Protein AF-A0A812KB62-F1 (afdb_monomer_lite)

pLDDT: mean 83.49, std 16.01, range [34.16, 98.62]

Foldseek 3Di:
DVVVVVVVVVVVVVVVVVVVVVVVVVVVVVVVVVVVVVVVVVVVVVVVVVVVVVVVVVVVVVVVVVVVVVVVVVVVVCCVVPVVDPPPPPPADEAAQDDQLDACVVNPSHFHYHHHPQKDWQQQPKAWDQDPVRKIKIKTFIHGPVCPPGDGRDIDIDIPQADRGRGGGDDPPPDDDDPPGDD

Radius of gyration: 51.47 Å; chains: 1; bounding box: 77×37×153 Å

Structure (mmCIF, N/CA/C/O backbone):
data_AF-A0A812KB62-F1
#
_entry.id   AF-A0A812KB62-F1
#
loop_
_atom_site.group_PDB
_atom_site.id
_atom_site.type_symbol
_atom_site.label_atom_id
_atom_site.label_alt_id
_atom_site.label_comp_id
_atom_site.label_asym_id
_atom_site.label_entity_id
_atom_site.label_seq_id
_atom_site.pdbx_PDB_ins_code
_atom_site.Cartn_x
_atom_site.Cartn_y
_atom_site.Cartn_z
_atom_site.occupancy
_atom_site.B_iso_or_equiv
_atom_site.auth_seq_id
_atom_site.auth_comp_id
_atom_site.auth_asym_id
_atom_site.auth_atom_id
_atom_site.pdbx_PDB_model_num
ATOM 1 N N . MET A 1 1 ? 32.945 15.031 -87.881 1.00 58.75 1 MET A N 1
ATOM 2 C CA . MET A 1 1 ? 32.446 15.898 -86.785 1.00 58.75 1 MET A CA 1
ATOM 3 C C . MET A 1 1 ? 31.693 15.125 -85.696 1.00 58.75 1 MET A C 1
ATOM 5 O O . MET A 1 1 ? 31.637 15.615 -84.581 1.00 58.75 1 MET A O 1
ATOM 9 N N . THR A 1 2 ? 31.178 13.916 -85.952 1.00 70.81 2 THR A N 1
ATOM 10 C CA . THR A 1 2 ? 30.381 13.128 -84.987 1.00 70.81 2 THR A CA 1
ATOM 11 C C . THR A 1 2 ? 31.186 12.499 -83.840 1.00 70.81 2 THR A C 1
ATOM 13 O O . THR A 1 2 ? 30.687 12.421 -82.725 1.00 70.81 2 THR A O 1
ATOM 16 N N . THR A 1 3 ? 32.444 12.105 -84.061 1.00 76.94 3 THR A N 1
ATOM 17 C CA . THR A 1 3 ? 33.292 11.462 -83.035 1.00 76.94 3 THR A CA 1
ATOM 18 C C . THR A 1 3 ? 33.682 12.393 -81.885 1.00 76.94 3 THR A C 1
ATOM 20 O O . THR A 1 3 ? 33.690 11.961 -80.738 1.00 76.94 3 THR A O 1
ATOM 23 N N . CYS A 1 4 ? 33.941 13.677 -82.155 1.00 79.06 4 CYS A N 1
ATOM 24 C CA . CYS A 1 4 ? 34.281 14.657 -81.116 1.00 79.06 4 CYS A CA 1
ATOM 25 C C . CYS A 1 4 ? 33.082 14.946 -80.191 1.00 79.06 4 CYS A C 1
ATOM 27 O O . CYS A 1 4 ? 33.224 14.952 -78.972 1.00 79.06 4 CYS A O 1
ATOM 29 N N . SER A 1 5 ? 31.875 15.081 -80.755 1.00 87.25 5 SER A N 1
ATOM 30 C CA . SER A 1 5 ? 30.645 15.280 -79.976 1.00 87.25 5 SER A CA 1
ATOM 31 C C . SER A 1 5 ? 30.297 14.076 -79.094 1.00 87.25 5 SER A C 1
ATOM 33 O O . SER A 1 5 ? 29.840 14.267 -77.971 1.00 87.25 5 SER A O 1
ATOM 35 N N . ILE A 1 6 ? 30.553 12.845 -79.554 1.00 91.31 6 ILE A N 1
ATOM 36 C CA . ILE A 1 6 ? 30.311 11.626 -78.763 1.00 91.31 6 ILE A CA 1
ATOM 37 C C . ILE A 1 6 ? 31.219 11.579 -77.526 1.00 91.31 6 ILE A C 1
ATOM 39 O O . ILE A 1 6 ? 30.737 11.306 -76.431 1.00 91.31 6 ILE A O 1
ATOM 43 N N . VAL A 1 7 ? 32.512 11.894 -77.670 1.00 92.81 7 VAL A N 1
ATOM 44 C CA . VAL A 1 7 ? 33.463 11.877 -76.542 1.00 92.81 7 VAL A CA 1
ATOM 45 C C . VAL A 1 7 ? 33.063 12.882 -75.460 1.00 92.81 7 VAL A C 1
ATOM 47 O O . VAL A 1 7 ? 33.069 12.538 -74.280 1.00 92.81 7 VAL A O 1
ATOM 50 N N . VAL A 1 8 ? 32.646 14.093 -75.845 1.00 94.25 8 VAL A N 1
ATOM 51 C CA . VAL A 1 8 ? 32.187 15.117 -74.890 1.00 94.25 8 VAL A CA 1
ATOM 52 C C . VAL A 1 8 ? 30.956 14.641 -74.116 1.00 94.25 8 VAL A C 1
ATOM 54 O O . VAL A 1 8 ? 30.925 14.761 -72.893 1.00 94.25 8 VAL A O 1
ATOM 57 N N . VAL A 1 9 ? 29.970 14.046 -74.795 1.00 95.25 9 VAL A N 1
ATOM 58 C CA . VAL A 1 9 ? 28.763 13.514 -74.139 1.00 95.25 9 VAL A CA 1
ATOM 59 C C . VAL A 1 9 ? 29.119 12.407 -73.146 1.00 95.25 9 VAL A C 1
ATOM 61 O O . VAL A 1 9 ? 28.636 12.431 -72.017 1.00 95.25 9 VAL A O 1
ATOM 64 N N . VAL A 1 10 ? 29.999 11.474 -73.523 1.00 95.81 10 VAL A N 1
ATOM 65 C CA . VAL A 1 10 ? 30.430 10.381 -72.635 1.00 95.81 10 VAL A CA 1
ATOM 66 C C . VAL A 1 10 ? 31.117 10.927 -71.383 1.00 95.81 10 VAL A C 1
ATOM 68 O O . VAL A 1 10 ? 30.777 10.511 -70.279 1.00 95.81 10 VAL A O 1
ATOM 71 N N . VAL A 1 11 ? 32.034 11.890 -71.527 1.00 96.06 11 VAL A N 1
ATOM 72 C CA . VAL A 1 11 ? 32.727 12.502 -70.380 1.00 96.06 11 VAL A CA 1
ATOM 73 C C . VAL A 1 11 ? 31.738 13.206 -69.452 1.00 96.06 11 VAL A C 1
ATOM 75 O O . VAL A 1 11 ? 31.796 13.000 -68.242 1.00 96.06 11 VAL A O 1
ATOM 78 N N . VAL A 1 12 ? 30.799 13.985 -69.998 1.00 96.69 12 VAL A N 1
ATOM 79 C CA . VAL A 1 12 ? 29.774 14.668 -69.193 1.00 96.69 12 VAL A CA 1
ATOM 80 C C . VAL A 1 12 ? 28.918 13.657 -68.432 1.00 96.69 12 VAL A C 1
ATOM 82 O O . VAL A 1 12 ? 28.716 13.822 -67.232 1.00 96.69 12 VAL A O 1
ATOM 85 N N . VAL A 1 13 ? 28.469 12.582 -69.087 1.00 97.06 13 VAL A N 1
ATOM 86 C CA . VAL A 1 13 ? 27.681 11.525 -68.435 1.00 97.06 13 VAL A CA 1
ATOM 87 C C . VAL A 1 13 ? 28.476 10.863 -67.311 1.00 97.06 13 VAL A C 1
ATOM 89 O O . VAL A 1 13 ? 27.947 10.709 -66.214 1.00 97.06 13 VAL A O 1
ATOM 92 N N . VAL A 1 14 ? 29.748 10.522 -67.536 1.00 97.38 14 VAL A N 1
ATOM 93 C CA . VAL A 1 14 ? 30.603 9.920 -66.500 1.00 97.38 14 VAL A CA 1
ATOM 94 C C . VAL A 1 14 ? 30.773 10.865 -65.312 1.00 97.38 14 VAL A C 1
ATOM 96 O O . VAL A 1 14 ? 30.603 10.436 -64.174 1.00 97.38 14 VAL A O 1
ATOM 99 N N . VAL A 1 15 ? 31.044 12.151 -65.553 1.00 97.56 15 VAL A N 1
ATOM 100 C CA . VAL A 1 15 ? 31.175 13.151 -64.480 1.00 97.56 15 VAL A CA 1
ATOM 101 C C . VAL A 1 15 ? 29.873 13.272 -63.691 1.00 97.56 15 VAL A C 1
ATOM 103 O O . VAL A 1 15 ? 29.906 13.235 -62.463 1.00 97.56 15 VAL A O 1
ATOM 106 N N . VAL A 1 16 ? 28.725 13.353 -64.369 1.00 97.88 16 VAL A N 1
ATOM 107 C CA . VAL A 1 16 ? 27.412 13.417 -63.710 1.00 97.88 16 VAL A CA 1
ATOM 108 C C . VAL A 1 16 ? 27.166 12.168 -62.865 1.00 97.88 16 VAL A C 1
ATOM 110 O O . VAL A 1 16 ? 26.778 12.294 -61.707 1.00 97.88 16 VAL A O 1
ATOM 113 N N . VAL A 1 17 ? 27.442 10.972 -63.392 1.00 98.00 17 VAL A N 1
ATOM 114 C CA . VAL A 1 17 ? 27.282 9.714 -62.647 1.00 98.00 17 VAL A CA 1
ATOM 115 C C . VAL A 1 17 ? 28.186 9.690 -61.415 1.00 98.00 17 VAL A C 1
ATOM 117 O O . VAL A 1 17 ? 27.711 9.364 -60.330 1.00 98.00 17 VAL A O 1
ATOM 120 N N . VAL A 1 18 ? 29.456 10.083 -61.540 1.00 98.06 18 VAL A N 1
ATOM 121 C CA . VAL A 1 18 ? 30.389 10.140 -60.403 1.00 98.06 18 VAL A CA 1
ATOM 122 C C . VAL A 1 18 ? 29.897 11.123 -59.342 1.00 98.06 18 VAL A C 1
ATOM 124 O O . VAL A 1 18 ? 29.870 10.774 -58.164 1.00 98.06 18 VAL A O 1
ATOM 127 N N . VAL A 1 19 ? 29.451 12.318 -59.738 1.00 98.19 19 VAL A N 1
ATOM 128 C CA . VAL A 1 19 ? 28.904 13.314 -58.803 1.00 98.19 19 VAL A CA 1
ATOM 129 C C . VAL A 1 19 ? 27.666 12.768 -58.093 1.00 98.19 19 VAL A C 1
ATOM 131 O O . VAL A 1 19 ? 27.578 12.872 -56.873 1.00 98.19 19 VAL A O 1
ATOM 134 N N . VAL A 1 20 ? 26.742 12.133 -58.820 1.00 98.25 20 VAL A N 1
ATOM 135 C CA . VAL A 1 20 ? 25.544 11.520 -58.228 1.00 98.25 20 VAL A CA 1
ATOM 136 C C . VAL A 1 20 ? 25.928 10.427 -57.231 1.00 98.25 20 VAL A C 1
ATOM 138 O O . VAL A 1 20 ? 25.405 10.418 -56.120 1.00 98.25 20 VAL A O 1
ATOM 141 N N . VAL A 1 21 ? 26.873 9.548 -57.574 1.00 98.31 21 VAL A N 1
ATOM 142 C CA . VAL A 1 21 ? 27.349 8.492 -56.667 1.00 98.31 21 VAL A CA 1
ATOM 143 C C . VAL A 1 21 ? 27.975 9.092 -55.408 1.00 98.31 21 VAL A C 1
ATOM 145 O O . VAL A 1 21 ? 27.640 8.662 -54.308 1.00 98.31 21 VAL A O 1
ATOM 148 N N . VAL A 1 22 ? 28.827 10.112 -55.540 1.00 98.38 22 VAL A N 1
ATOM 149 C CA . VAL A 1 22 ? 29.441 10.792 -54.388 1.00 98.38 22 VAL A CA 1
ATOM 150 C C . VAL A 1 22 ? 28.373 11.427 -53.499 1.00 98.38 22 VAL A C 1
ATOM 152 O O . VAL A 1 22 ? 28.408 11.236 -52.285 1.00 98.38 22 VAL A O 1
ATOM 155 N N . VAL A 1 23 ? 27.392 12.123 -54.080 1.00 98.38 23 VAL A N 1
ATOM 156 C CA . VAL A 1 23 ? 26.285 12.727 -53.322 1.00 98.38 23 VAL A CA 1
ATOM 157 C C . VAL A 1 23 ? 25.481 11.655 -52.588 1.00 98.38 23 VAL A C 1
ATOM 159 O O . VAL A 1 23 ? 25.216 11.812 -51.399 1.00 98.38 23 VAL A O 1
ATOM 162 N N . VAL A 1 24 ? 25.145 10.543 -53.247 1.00 98.44 24 VAL A N 1
ATOM 163 C CA . VAL A 1 24 ? 24.419 9.428 -52.617 1.00 98.44 24 VAL A CA 1
ATOM 164 C C . VAL A 1 24 ? 25.220 8.839 -51.457 1.00 98.44 24 VAL A C 1
ATOM 166 O O . VAL A 1 24 ? 24.665 8.654 -50.377 1.00 98.44 24 VAL A O 1
ATOM 169 N N . VAL A 1 25 ? 26.522 8.600 -51.634 1.00 98.50 25 VAL A N 1
ATOM 170 C CA . VAL A 1 25 ? 27.389 8.078 -50.565 1.00 98.50 25 VAL A CA 1
ATOM 171 C C . VAL A 1 25 ? 27.438 9.044 -49.383 1.00 98.50 25 VAL A C 1
ATOM 173 O O . VAL A 1 25 ? 27.261 8.614 -48.246 1.00 98.50 25 VAL A O 1
ATOM 176 N N . VAL A 1 26 ? 27.611 10.345 -49.629 1.00 98.44 26 VAL A N 1
ATOM 177 C CA . VAL A 1 26 ? 27.622 11.363 -48.567 1.00 98.44 26 VAL A CA 1
ATOM 178 C C . VAL A 1 26 ? 26.288 11.386 -47.823 1.00 98.44 26 VAL A C 1
ATOM 180 O O . VAL A 1 26 ? 26.284 11.365 -46.594 1.00 98.44 26 VAL A O 1
ATOM 183 N N . VAL A 1 27 ? 25.160 11.366 -48.537 1.00 98.50 27 VAL A N 1
ATOM 184 C CA . VAL A 1 27 ? 23.826 11.338 -47.919 1.00 98.50 27 VAL A CA 1
ATOM 185 C C . VAL A 1 27 ? 23.648 10.084 -47.065 1.00 98.50 27 VAL A C 1
ATOM 187 O O . VAL A 1 27 ? 23.209 10.192 -45.923 1.00 98.50 27 VAL A O 1
ATOM 190 N N . VAL A 1 28 ? 24.038 8.908 -47.564 1.00 98.44 28 VAL A N 1
ATOM 191 C CA . VAL A 1 28 ? 23.955 7.651 -46.804 1.00 98.44 28 VAL A CA 1
ATOM 192 C C . VAL A 1 28 ? 24.810 7.720 -45.540 1.00 98.44 28 VAL A C 1
ATOM 194 O O . VAL A 1 28 ? 24.325 7.375 -44.465 1.00 98.44 28 VAL A O 1
ATOM 197 N N . VAL A 1 29 ? 26.048 8.213 -45.632 1.00 98.50 29 VAL A N 1
ATOM 198 C CA . VAL A 1 29 ? 26.933 8.364 -44.466 1.00 98.50 29 VAL A CA 1
ATOM 199 C C . VAL A 1 29 ? 26.322 9.317 -43.440 1.00 98.50 29 VAL A C 1
ATOM 201 O O . VAL A 1 29 ? 26.275 8.983 -42.258 1.00 98.50 29 VAL A O 1
ATOM 204 N N . VAL A 1 30 ? 25.798 10.467 -43.873 1.00 98.56 30 VAL A N 1
ATOM 205 C CA . VAL A 1 30 ? 25.140 11.432 -42.978 1.00 98.56 30 VAL A CA 1
ATOM 206 C C . VAL A 1 30 ? 23.931 10.799 -42.292 1.00 98.56 30 VAL A C 1
ATOM 208 O O . VAL A 1 30 ? 23.803 10.911 -41.075 1.00 98.56 30 VAL A O 1
ATOM 211 N N . VAL A 1 31 ? 23.077 10.087 -43.032 1.00 98.56 31 VAL A N 1
ATOM 212 C CA . VAL A 1 31 ? 21.908 9.400 -42.462 1.00 98.56 31 VAL A CA 1
ATOM 213 C C . VAL A 1 31 ? 22.336 8.357 -41.430 1.00 98.56 31 VAL A C 1
ATOM 215 O O . VAL A 1 31 ? 21.782 8.334 -40.334 1.00 98.56 31 VAL A O 1
ATOM 218 N N . VAL A 1 32 ? 23.347 7.538 -41.729 1.00 98.56 32 VAL A N 1
ATOM 219 C CA . VAL A 1 32 ? 23.862 6.532 -40.785 1.00 98.56 32 VAL A CA 1
ATOM 220 C C . VAL A 1 32 ? 24.399 7.197 -39.519 1.00 98.56 32 VAL A C 1
ATOM 222 O O . VAL A 1 32 ? 24.056 6.766 -38.420 1.00 98.56 32 VAL A O 1
ATOM 225 N N . VAL A 1 33 ? 25.183 8.271 -39.646 1.00 98.62 33 VAL A N 1
ATOM 226 C CA . VAL A 1 33 ? 25.711 9.013 -38.491 1.00 98.62 33 VAL A CA 1
ATOM 227 C C . VAL A 1 33 ? 24.576 9.585 -37.643 1.00 98.62 33 VAL A C 1
ATOM 229 O O . VAL A 1 33 ? 24.586 9.413 -36.427 1.00 98.62 33 VAL A O 1
ATOM 232 N N . VAL A 1 34 ? 23.569 10.206 -38.264 1.00 98.62 34 VAL A N 1
ATOM 233 C CA . VAL A 1 34 ? 22.405 10.750 -37.547 1.00 98.62 34 VAL A CA 1
ATOM 234 C C . VAL A 1 34 ? 21.652 9.644 -36.811 1.00 98.62 34 VAL A C 1
ATOM 236 O O . VAL A 1 34 ? 21.343 9.805 -35.633 1.00 98.62 34 VAL A O 1
ATOM 239 N N . VAL A 1 35 ? 21.407 8.502 -37.459 1.00 98.62 35 VAL A N 1
ATOM 240 C CA . VAL A 1 35 ? 20.734 7.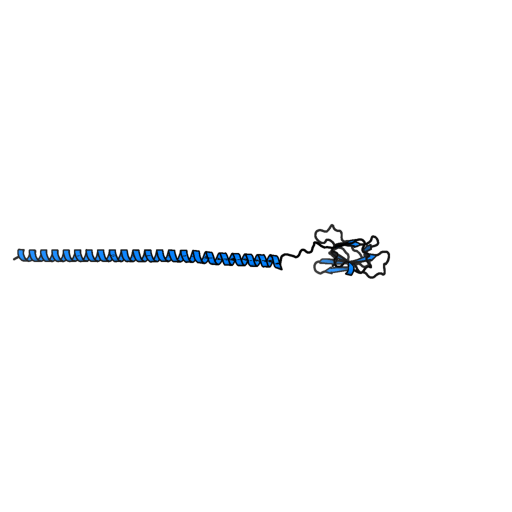357 -36.828 1.00 98.62 35 VAL A CA 1
ATOM 241 C C . VAL A 1 35 ? 21.536 6.843 -35.633 1.00 98.62 35 VAL A C 1
ATOM 243 O O . VAL A 1 35 ? 20.963 6.645 -34.565 1.00 98.62 35 VAL A O 1
ATOM 246 N N . VAL A 1 36 ? 22.855 6.682 -35.769 1.00 98.62 36 VAL A N 1
ATOM 247 C CA . VAL A 1 36 ? 23.720 6.239 -34.664 1.00 98.62 36 VAL A CA 1
ATOM 248 C C . VAL A 1 36 ? 23.672 7.228 -33.501 1.00 98.62 36 VAL A C 1
ATOM 250 O O . VAL A 1 36 ? 23.496 6.807 -32.360 1.00 98.62 36 VAL A O 1
ATOM 253 N N . VAL A 1 37 ? 23.762 8.533 -33.769 1.00 98.62 37 VAL A N 1
ATOM 254 C CA . VAL A 1 37 ? 23.676 9.569 -32.727 1.00 98.62 37 VAL A CA 1
ATOM 255 C C . VAL A 1 37 ? 22.327 9.510 -32.012 1.00 98.62 37 VAL A C 1
ATOM 257 O O . VAL A 1 37 ? 22.295 9.512 -30.784 1.00 98.62 37 VAL A O 1
ATOM 260 N N . VAL A 1 38 ? 21.220 9.396 -32.751 1.00 98.56 38 VAL A N 1
ATOM 261 C CA . VAL A 1 38 ? 19.878 9.283 -32.160 1.00 98.56 38 VAL A CA 1
ATOM 262 C C . VAL A 1 38 ? 19.770 8.034 -31.286 1.00 98.56 38 VAL A C 1
ATOM 264 O O . VAL A 1 38 ? 19.299 8.130 -30.155 1.00 98.56 38 VAL A O 1
ATOM 267 N N . VAL A 1 39 ? 20.253 6.882 -31.757 1.00 98.56 39 VAL A N 1
ATOM 268 C CA . VAL A 1 39 ? 20.244 5.635 -30.976 1.00 98.56 39 VAL A CA 1
ATOM 269 C C . VAL A 1 39 ? 21.059 5.789 -29.692 1.00 98.56 39 VAL A C 1
ATOM 271 O O . VAL A 1 39 ? 20.572 5.428 -28.624 1.00 98.56 39 VAL A O 1
ATOM 274 N N . VAL A 1 40 ? 22.257 6.373 -29.763 1.00 98.50 40 VAL A N 1
ATOM 275 C CA . VAL A 1 40 ? 23.098 6.613 -28.581 1.00 98.50 40 VAL A CA 1
ATOM 276 C C . VAL A 1 40 ? 22.394 7.534 -27.585 1.00 98.50 40 VAL A C 1
ATOM 278 O O . VAL A 1 40 ? 22.354 7.220 -26.398 1.00 98.50 40 VAL A O 1
ATOM 281 N N . VAL A 1 41 ? 21.787 8.630 -28.048 1.00 98.50 41 VAL A N 1
ATOM 282 C CA . VAL A 1 41 ? 21.041 9.557 -27.181 1.00 98.50 41 VAL A CA 1
ATOM 283 C C . VAL A 1 41 ? 19.867 8.851 -26.504 1.00 98.50 41 VAL A C 1
ATOM 285 O O . VAL A 1 41 ? 19.696 8.989 -25.294 1.00 98.50 41 VAL A O 1
ATOM 288 N N . VAL A 1 42 ? 19.094 8.053 -27.244 1.00 98.44 42 VAL A N 1
ATOM 289 C CA . VAL A 1 42 ? 17.973 7.283 -26.682 1.00 98.44 42 VAL A CA 1
ATOM 290 C C . VAL A 1 42 ? 18.467 6.301 -25.621 1.00 98.44 42 VAL A C 1
ATOM 292 O O . VAL A 1 42 ? 17.902 6.256 -24.531 1.00 98.44 42 VAL A O 1
ATOM 295 N N . VAL A 1 43 ? 19.546 5.562 -25.893 1.00 98.31 43 VAL A N 1
ATOM 296 C CA . VAL A 1 43 ? 20.133 4.626 -24.922 1.00 98.31 43 VAL A CA 1
ATOM 297 C C . VAL A 1 43 ? 20.586 5.360 -23.661 1.00 98.31 43 VAL A C 1
ATOM 299 O O . VAL A 1 43 ? 20.261 4.920 -22.562 1.00 98.31 43 VAL A O 1
ATOM 302 N N . VAL A 1 44 ? 21.272 6.498 -23.794 1.00 98.31 44 VAL A N 1
ATOM 303 C CA . VAL A 1 44 ? 21.713 7.300 -22.641 1.00 98.31 44 VAL A CA 1
ATOM 304 C C . VAL A 1 44 ? 20.520 7.777 -21.817 1.00 98.31 44 VAL A C 1
ATOM 306 O O . VAL A 1 44 ? 20.529 7.619 -20.599 1.00 98.31 44 VAL A O 1
ATOM 309 N N . VAL A 1 45 ? 19.473 8.304 -22.456 1.00 98.38 45 VAL A N 1
ATOM 310 C CA . VAL A 1 45 ? 18.266 8.773 -21.756 1.00 98.38 45 VAL A CA 1
ATOM 311 C C . VAL A 1 45 ? 17.576 7.628 -21.016 1.00 98.38 45 VAL A C 1
ATOM 313 O O . VAL A 1 45 ? 17.201 7.796 -19.857 1.00 98.38 45 VAL A O 1
ATOM 316 N N . VAL A 1 46 ? 17.450 6.455 -21.643 1.00 98.44 46 VAL A N 1
ATOM 317 C CA . VAL A 1 46 ? 16.852 5.274 -21.005 1.00 98.44 46 VAL A CA 1
ATOM 318 C C . VAL A 1 46 ? 17.691 4.818 -19.814 1.00 98.44 46 VAL A C 1
ATOM 320 O O . VAL A 1 46 ? 17.141 4.605 -18.737 1.00 98.44 46 VAL A O 1
ATOM 323 N N . VAL A 1 47 ? 19.014 4.713 -19.967 1.00 98.31 47 VAL A N 1
ATOM 324 C CA . VAL A 1 47 ? 19.914 4.290 -18.883 1.00 98.31 47 VAL A CA 1
ATOM 325 C C . VAL A 1 47 ? 19.858 5.272 -17.715 1.00 98.31 47 VAL A C 1
ATOM 327 O O . VAL A 1 47 ? 19.679 4.845 -16.577 1.00 98.31 47 VAL A O 1
ATOM 330 N N . VAL A 1 48 ? 19.946 6.579 -17.978 1.00 98.12 48 VAL A N 1
ATOM 331 C CA . VAL A 1 48 ? 19.841 7.610 -16.935 1.00 98.12 48 VAL A CA 1
ATOM 332 C C . VAL A 1 48 ? 18.477 7.542 -16.250 1.00 98.12 48 VAL A C 1
ATOM 334 O O . VAL A 1 48 ? 18.418 7.567 -15.024 1.00 98.12 48 VAL A O 1
ATOM 337 N N . GLY A 1 49 ? 17.392 7.386 -17.013 1.00 97.31 49 GLY A N 1
ATOM 338 C CA . GLY A 1 49 ? 16.046 7.224 -16.465 1.00 97.31 49 GLY A CA 1
ATOM 339 C C . GLY A 1 49 ? 15.936 6.021 -15.526 1.00 97.31 49 GLY A C 1
ATOM 340 O O . GLY A 1 49 ? 15.448 6.164 -14.408 1.00 97.31 49 GLY A O 1
ATOM 341 N N . VAL A 1 50 ? 16.450 4.857 -15.935 1.00 97.56 50 VAL A N 1
ATOM 342 C CA . VAL A 1 50 ? 16.464 3.645 -15.097 1.00 97.56 50 VAL A CA 1
ATOM 343 C C . VAL A 1 50 ? 17.290 3.863 -13.829 1.00 97.56 50 VAL A C 1
ATOM 345 O O . VAL A 1 50 ? 16.822 3.527 -12.744 1.00 97.56 50 VAL A O 1
ATOM 348 N N . VAL A 1 51 ? 18.480 4.461 -13.935 1.00 97.06 51 VAL A N 1
ATOM 349 C CA . VAL A 1 51 ? 19.332 4.755 -12.770 1.00 97.06 51 VAL A CA 1
ATOM 350 C C . VAL A 1 51 ? 18.612 5.678 -11.787 1.00 97.06 51 VAL A C 1
ATOM 352 O O . VAL A 1 51 ? 18.591 5.385 -10.595 1.00 97.06 51 VAL A O 1
ATOM 355 N N . VAL A 1 52 ? 17.974 6.748 -12.269 1.00 96.44 52 VAL A N 1
ATOM 356 C CA . VAL A 1 52 ? 17.206 7.671 -11.418 1.00 96.44 52 VAL A CA 1
ATOM 357 C C . VAL A 1 52 ? 16.064 6.941 -10.717 1.00 96.44 52 VAL A C 1
ATOM 359 O O . VAL A 1 52 ? 15.918 7.083 -9.506 1.00 96.44 52 VAL A O 1
ATOM 362 N N . VAL A 1 53 ? 15.290 6.123 -11.438 1.00 94.56 53 VAL A N 1
ATOM 363 C CA . VAL A 1 53 ? 14.185 5.351 -10.845 1.00 94.56 53 VAL A CA 1
ATOM 364 C C . VAL A 1 53 ? 14.694 4.409 -9.756 1.00 94.56 53 VAL A C 1
ATOM 366 O O . VAL A 1 53 ? 14.111 4.376 -8.678 1.00 94.56 53 VAL A O 1
ATOM 369 N N . VAL A 1 54 ? 15.789 3.684 -10.002 1.00 93.25 54 VAL A N 1
ATOM 370 C CA . VAL A 1 54 ? 16.378 2.762 -9.018 1.00 93.25 54 VAL A CA 1
ATOM 371 C C . VAL A 1 54 ? 16.868 3.515 -7.782 1.00 93.25 54 VAL A C 1
ATOM 373 O O . VAL A 1 54 ? 16.556 3.103 -6.668 1.00 93.25 54 VAL A O 1
ATOM 376 N N . VAL A 1 55 ? 17.586 4.628 -7.956 1.00 91.31 55 VAL A N 1
ATOM 377 C CA . VAL A 1 55 ? 18.081 5.442 -6.833 1.00 91.31 55 VAL A CA 1
ATOM 378 C C . VAL A 1 55 ? 16.919 5.984 -6.004 1.00 91.31 55 VAL A C 1
ATOM 380 O O . VAL A 1 55 ? 16.937 5.855 -4.784 1.00 91.31 55 VAL A O 1
ATOM 383 N N . VAL A 1 56 ? 15.886 6.535 -6.649 1.00 89.00 56 VAL A N 1
ATOM 384 C CA . VAL A 1 56 ? 14.692 7.033 -5.951 1.00 89.00 56 VAL A CA 1
ATOM 385 C C . VAL A 1 56 ? 13.990 5.900 -5.203 1.00 89.00 56 VAL A C 1
ATOM 387 O O . VAL A 1 56 ? 13.656 6.079 -4.037 1.00 89.00 56 VAL A O 1
ATOM 390 N N . ALA A 1 57 ? 13.813 4.728 -5.820 1.00 80.56 57 ALA A N 1
ATOM 391 C CA . ALA A 1 57 ? 13.210 3.577 -5.147 1.00 80.56 57 ALA A CA 1
ATOM 392 C C . ALA A 1 57 ? 14.001 3.162 -3.897 1.00 80.56 57 ALA A C 1
ATOM 394 O O . ALA A 1 57 ? 13.397 2.948 -2.852 1.00 80.56 57 ALA A O 1
ATOM 395 N N . VAL A 1 58 ? 15.332 3.077 -3.975 1.00 81.62 58 VAL A N 1
ATOM 396 C CA . VAL A 1 58 ? 16.168 2.696 -2.823 1.00 81.62 58 VAL A CA 1
ATOM 397 C C . VAL A 1 58 ? 16.064 3.731 -1.698 1.00 81.62 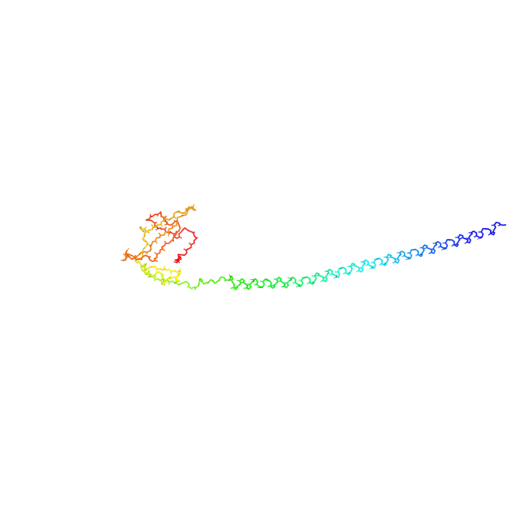58 VAL A C 1
ATOM 399 O O . VAL A 1 58 ? 15.813 3.353 -0.558 1.00 81.62 58 VAL A O 1
ATOM 402 N N . VAL A 1 59 ? 16.180 5.025 -2.013 1.00 79.69 59 VAL A N 1
ATOM 403 C CA . VAL A 1 59 ? 16.133 6.100 -1.003 1.00 79.69 59 VAL A CA 1
ATOM 404 C C . VAL A 1 59 ? 14.760 6.187 -0.326 1.00 79.69 59 VAL A C 1
ATOM 406 O O . VAL A 1 59 ? 14.685 6.328 0.891 1.00 79.69 59 VAL A O 1
ATOM 409 N N . VAL A 1 60 ? 13.665 6.061 -1.086 1.00 74.69 60 VAL A N 1
ATOM 410 C CA . VAL A 1 60 ? 12.301 6.115 -0.526 1.00 74.69 60 VAL A CA 1
ATOM 411 C C . VAL A 1 60 ? 12.024 4.914 0.385 1.00 74.69 60 VAL A C 1
ATOM 413 O O . VAL A 1 60 ? 11.386 5.070 1.424 1.00 74.69 60 VAL A O 1
ATOM 416 N N . VAL A 1 61 ? 12.535 3.724 0.044 1.00 70.25 61 VAL A N 1
ATOM 417 C CA . VAL A 1 61 ? 12.334 2.516 0.863 1.00 70.25 61 VAL A CA 1
ATOM 418 C C . VAL A 1 61 ? 13.047 2.618 2.215 1.00 70.25 61 VAL A C 1
ATOM 420 O O . VAL A 1 61 ? 12.507 2.146 3.215 1.00 70.25 61 VAL A O 1
ATOM 423 N N . GLU A 1 62 ? 14.223 3.244 2.283 1.00 71.19 62 GLU A N 1
ATOM 424 C CA . GLU A 1 62 ? 14.942 3.397 3.556 1.00 71.19 62 GLU A CA 1
ATOM 425 C C . GLU A 1 62 ? 14.244 4.379 4.509 1.00 71.19 62 GLU A C 1
ATOM 427 O O . GLU A 1 62 ? 14.156 4.117 5.710 1.00 71.19 62 GLU A O 1
ATOM 432 N N . GLU A 1 63 ? 13.682 5.467 3.986 1.00 74.06 63 GLU A N 1
ATOM 433 C CA . GLU A 1 63 ? 13.035 6.498 4.804 1.00 74.06 63 GLU A CA 1
ATOM 434 C C . GLU A 1 63 ? 11.665 6.040 5.341 1.00 74.06 63 GLU A C 1
ATOM 436 O O . GLU A 1 63 ? 11.348 6.265 6.513 1.00 74.06 63 GLU A O 1
ATOM 441 N N . GLU A 1 64 ? 10.855 5.336 4.541 1.00 75.62 64 GLU A N 1
ATOM 442 C CA . GLU A 1 64 ? 9.514 4.927 4.987 1.00 75.62 64 GLU A CA 1
ATOM 443 C C . GLU A 1 64 ? 9.544 3.806 6.034 1.00 75.62 64 GLU A C 1
ATOM 445 O O . GLU A 1 64 ? 8.747 3.813 6.979 1.00 75.62 64 GLU A O 1
ATOM 450 N N . VAL A 1 65 ? 10.490 2.866 5.932 1.00 76.56 65 VAL A N 1
ATOM 451 C CA . VAL A 1 65 ? 10.597 1.756 6.893 1.00 76.56 65 VAL A CA 1
ATOM 452 C C . VAL A 1 65 ? 10.959 2.272 8.285 1.00 76.56 65 VAL A C 1
ATOM 454 O O . VAL A 1 65 ? 10.380 1.821 9.277 1.00 76.56 65 VAL A O 1
ATOM 457 N N . VAL A 1 66 ? 11.865 3.250 8.378 1.00 80.19 66 VAL A N 1
ATOM 458 C CA . VAL A 1 66 ? 12.272 3.831 9.666 1.00 80.19 66 VAL A CA 1
ATOM 459 C C . VAL A 1 66 ? 11.095 4.534 10.338 1.00 80.19 66 VAL A C 1
ATOM 461 O O . VAL A 1 66 ? 10.847 4.304 11.524 1.00 80.19 66 VAL A O 1
ATOM 464 N N . VAL A 1 67 ? 10.324 5.330 9.591 1.00 83.19 67 VAL A N 1
ATOM 465 C CA . VAL A 1 67 ? 9.158 6.042 10.137 1.00 83.19 67 VAL A CA 1
ATOM 466 C C . VAL A 1 67 ? 8.114 5.058 10.665 1.00 83.19 67 VAL A C 1
ATOM 468 O O . VAL A 1 67 ? 7.645 5.219 11.794 1.00 83.19 67 VAL A O 1
ATOM 471 N N . VAL A 1 68 ? 7.789 4.006 9.908 1.00 85.75 68 VAL A N 1
ATOM 472 C CA . VAL A 1 68 ? 6.809 2.994 10.341 1.00 85.75 68 VAL A CA 1
ATOM 473 C C . VAL A 1 68 ? 7.275 2.284 11.611 1.00 85.75 68 VAL A C 1
ATOM 475 O O . VAL A 1 68 ? 6.493 2.150 12.554 1.00 85.75 68 VAL A O 1
ATOM 478 N N . VAL A 1 69 ? 8.545 1.874 11.684 1.00 87.69 69 VAL A N 1
ATOM 479 C CA . VAL A 1 69 ? 9.091 1.201 12.874 1.00 87.69 69 VAL A CA 1
ATOM 480 C C . VAL A 1 69 ? 9.032 2.118 14.095 1.00 87.69 69 VAL A C 1
ATOM 482 O O . VAL A 1 69 ? 8.570 1.687 15.152 1.00 87.69 69 VAL A O 1
ATOM 485 N N . VAL A 1 70 ? 9.433 3.385 13.961 1.00 90.31 70 VAL A N 1
ATOM 486 C CA . VAL A 1 70 ? 9.381 4.354 15.067 1.00 90.31 70 VAL A CA 1
ATOM 487 C C . VAL A 1 70 ? 7.943 4.558 15.542 1.00 90.31 70 VAL A C 1
ATOM 489 O O . VAL A 1 70 ? 7.691 4.495 16.744 1.00 90.31 70 VAL A O 1
ATOM 492 N N . VAL A 1 71 ? 6.986 4.734 14.626 1.00 92.25 71 VAL A N 1
ATOM 493 C CA . VAL A 1 71 ? 5.566 4.895 14.979 1.00 92.25 71 VAL A CA 1
ATOM 494 C C . VAL A 1 71 ? 5.038 3.660 15.705 1.00 92.25 71 VAL A C 1
ATOM 496 O O . VAL A 1 71 ? 4.415 3.802 16.755 1.00 92.25 71 VAL A O 1
ATOM 499 N N . VAL A 1 72 ? 5.320 2.453 15.207 1.00 93.44 72 VAL A N 1
ATOM 500 C CA . VAL A 1 72 ? 4.895 1.204 15.861 1.00 93.44 72 VAL A CA 1
ATOM 501 C C . VAL A 1 72 ? 5.479 1.103 17.269 1.00 93.44 72 VAL A C 1
ATOM 503 O O . VAL A 1 72 ? 4.741 0.814 18.208 1.00 93.44 72 VAL A O 1
ATOM 506 N N . VAL A 1 73 ? 6.771 1.394 17.447 1.00 95.12 73 VAL A N 1
ATOM 507 C CA . VAL A 1 73 ? 7.415 1.373 18.769 1.00 95.12 73 VAL A CA 1
ATOM 508 C C . VAL A 1 73 ? 6.765 2.389 19.708 1.00 95.12 73 VAL A C 1
ATOM 510 O O . VAL A 1 73 ? 6.419 2.033 20.833 1.00 95.12 73 VAL A O 1
ATOM 513 N N . VAL A 1 74 ? 6.539 3.625 19.255 1.00 94.94 74 VAL A N 1
ATOM 514 C CA . VAL A 1 74 ? 5.878 4.665 20.059 1.00 94.94 74 VAL A CA 1
ATOM 515 C C . VAL A 1 74 ? 4.468 4.231 20.456 1.00 94.94 74 VAL A C 1
ATOM 517 O O . VAL A 1 74 ? 4.116 4.329 21.629 1.00 94.94 74 VAL A O 1
ATOM 520 N N . VAL A 1 75 ? 3.677 3.701 19.520 1.00 93.69 75 VAL A N 1
ATOM 521 C CA . VAL A 1 75 ? 2.320 3.210 19.799 1.00 93.69 75 VAL A CA 1
ATOM 522 C C . VAL A 1 75 ? 2.355 2.078 20.821 1.00 93.69 75 VAL A C 1
ATOM 524 O O . VAL A 1 75 ? 1.605 2.124 21.793 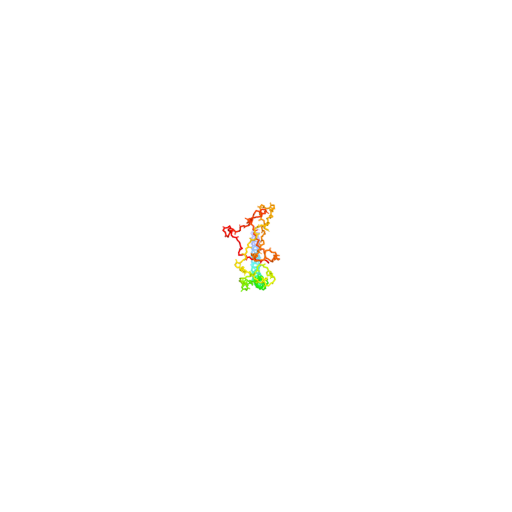1.00 93.69 75 VAL A O 1
ATOM 527 N N . VAL A 1 76 ? 3.245 1.096 20.661 1.00 92.88 76 VAL A N 1
ATOM 528 C CA . VAL A 1 76 ? 3.387 -0.013 21.616 1.00 92.88 76 VAL A CA 1
ATOM 529 C C . VAL A 1 76 ? 3.765 0.507 23.002 1.00 92.88 76 VAL A C 1
ATOM 531 O O . VAL A 1 76 ? 3.146 0.106 23.984 1.00 92.88 76 VAL A O 1
ATOM 534 N N . VAL A 1 77 ? 4.720 1.436 23.101 1.00 92.94 77 VAL A N 1
ATOM 535 C CA . VAL A 1 77 ? 5.112 2.043 24.383 1.00 92.94 77 VAL A CA 1
ATOM 536 C C . VAL A 1 77 ? 3.937 2.787 25.016 1.00 92.94 77 VAL A C 1
ATOM 538 O O . VAL A 1 77 ? 3.661 2.597 26.199 1.00 92.94 77 VAL A O 1
ATOM 541 N N . VAL A 1 78 ? 3.205 3.592 24.244 1.00 91.06 78 VAL A N 1
ATOM 542 C CA . VAL A 1 78 ? 2.029 4.318 24.742 1.00 91.06 78 VAL A CA 1
ATOM 543 C C . VAL A 1 78 ? 0.964 3.342 25.235 1.00 91.06 78 VAL A C 1
ATOM 545 O O . VAL A 1 78 ? 0.448 3.538 26.335 1.00 91.06 78 VAL A O 1
ATOM 548 N N . VAL A 1 79 ? 0.683 2.277 24.481 1.00 88.12 79 VAL A N 1
ATOM 549 C CA . VAL A 1 79 ? -0.274 1.233 24.869 1.00 88.12 79 VAL A CA 1
ATOM 550 C C . VAL A 1 79 ? 0.169 0.541 26.154 1.00 88.12 79 VAL A C 1
ATOM 552 O O . VAL A 1 79 ? -0.627 0.421 27.076 1.00 88.12 79 VAL A O 1
ATOM 555 N N . VAL A 1 80 ? 1.433 0.144 26.275 1.00 85.50 80 VAL A N 1
ATOM 556 C CA . VAL A 1 80 ? 1.928 -0.537 27.481 1.00 85.50 80 VAL A CA 1
ATOM 557 C C . VAL A 1 80 ? 1.931 0.389 28.702 1.00 85.50 80 VAL A C 1
ATOM 559 O O . VAL A 1 80 ? 1.653 -0.063 29.805 1.00 85.50 80 VAL A O 1
ATOM 562 N N . VAL A 1 81 ? 2.214 1.681 28.537 1.00 86.00 81 VAL A N 1
ATOM 563 C CA . VAL A 1 81 ? 2.279 2.620 29.671 1.00 86.00 81 VAL A CA 1
ATOM 564 C C . VAL A 1 81 ? 0.895 3.116 30.101 1.00 86.00 81 VAL A C 1
ATOM 566 O O . VAL A 1 81 ? 0.645 3.258 31.296 1.00 86.00 81 VAL A O 1
ATOM 569 N N . HIS A 1 82 ? 0.001 3.397 29.149 1.00 77.44 82 HIS A N 1
ATOM 570 C CA . HIS A 1 82 ? -1.279 4.067 29.422 1.00 77.44 82 HIS A CA 1
ATOM 571 C C . HIS A 1 82 ? -2.484 3.127 29.373 1.00 77.44 82 HIS A C 1
ATOM 573 O O . HIS A 1 82 ? -3.484 3.395 30.034 1.00 77.44 82 HIS A O 1
ATOM 579 N N . LEU A 1 83 ? -2.412 2.062 28.572 1.00 68.06 83 LEU A N 1
ATOM 580 C CA . LEU A 1 83 ? -3.533 1.158 28.302 1.00 68.06 83 LEU A CA 1
ATOM 581 C C . LEU A 1 83 ? -3.302 -0.258 28.822 1.00 68.06 83 LEU A C 1
ATOM 583 O O . LEU A 1 83 ? -4.255 -1.033 28.815 1.00 68.06 83 LEU A O 1
ATOM 587 N N . ALA A 1 84 ? -2.097 -0.612 29.291 1.00 67.88 84 ALA A N 1
ATOM 588 C CA . ALA A 1 84 ? -1.939 -1.826 30.073 1.00 67.88 84 ALA A CA 1
ATOM 589 C C . ALA A 1 84 ? -2.859 -1.672 31.287 1.00 67.88 84 ALA A C 1
ATOM 591 O O . ALA A 1 84 ? -2.645 -0.768 32.105 1.00 67.88 84 ALA A O 1
ATOM 592 N N . PRO A 1 85 ? -3.925 -2.484 31.381 1.00 59.50 85 PRO A N 1
ATOM 593 C CA . PRO A 1 85 ? -4.851 -2.361 32.479 1.00 59.50 85 PRO A CA 1
ATOM 594 C C . PRO A 1 85 ? -4.030 -2.616 33.732 1.00 59.50 85 PRO A C 1
ATOM 596 O O . PRO A 1 85 ? -3.381 -3.657 33.857 1.00 59.50 85 PRO A O 1
ATOM 599 N N . ARG A 1 86 ? -4.039 -1.666 34.669 1.00 54.47 86 ARG A N 1
ATOM 600 C CA . ARG A 1 86 ? -3.740 -1.995 36.057 1.00 54.47 86 ARG A CA 1
ATOM 601 C C . ARG A 1 86 ? -4.832 -2.967 36.475 1.00 54.47 86 ARG A C 1
ATOM 603 O O . ARG A 1 86 ? -5.868 -2.563 36.990 1.00 54.47 86 ARG A O 1
ATOM 610 N N . THR A 1 87 ? -4.654 -4.249 36.178 1.00 56.59 87 THR A N 1
ATOM 611 C CA . THR A 1 87 ? -5.445 -5.309 36.781 1.00 56.59 87 THR A CA 1
ATOM 612 C C . THR A 1 87 ? -4.998 -5.404 38.232 1.00 56.59 87 THR A C 1
ATOM 614 O O . THR A 1 87 ? -4.378 -6.381 38.639 1.00 56.59 87 THR A O 1
ATOM 617 N N . GLU A 1 88 ? -5.323 -4.389 39.029 1.00 51.91 88 GLU A N 1
ATOM 618 C CA . GLU A 1 88 ? -5.465 -4.515 40.477 1.00 51.91 88 GLU A CA 1
ATOM 619 C C . GLU A 1 88 ? -6.780 -5.260 40.752 1.00 51.91 88 GLU A C 1
ATOM 621 O O . GLU A 1 88 ? -7.684 -4.792 41.426 1.00 51.91 88 GLU A O 1
ATOM 626 N N . VAL A 1 89 ? -6.889 -6.466 40.194 1.00 55.19 89 VAL A N 1
ATOM 627 C CA . VAL A 1 89 ? -7.804 -7.514 40.660 1.00 55.19 89 VAL A CA 1
ATOM 628 C C . VAL A 1 89 ? -6.933 -8.592 41.309 1.00 55.19 89 VAL A C 1
ATOM 630 O O . VAL A 1 89 ? -7.066 -9.783 41.058 1.00 55.19 89 VAL A O 1
ATOM 633 N N . SER A 1 90 ? -5.940 -8.168 42.091 1.00 53.03 90 SER A N 1
ATOM 634 C CA . SER A 1 90 ? -5.012 -9.062 42.796 1.00 53.03 90 SER A CA 1
ATOM 635 C C . SER A 1 90 ? -4.943 -8.795 44.300 1.00 53.03 90 SER A C 1
ATOM 637 O O . SER A 1 90 ? -4.241 -9.513 45.003 1.00 53.03 90 SER A O 1
ATOM 639 N N . SER A 1 91 ? -5.684 -7.810 44.820 1.00 54.66 91 SER A N 1
ATOM 640 C CA . SER A 1 91 ? -5.781 -7.534 46.263 1.00 54.66 91 SER A CA 1
ATOM 641 C C . SER A 1 91 ? -7.222 -7.330 46.723 1.00 54.66 91 SER A C 1
ATOM 643 O O . SER A 1 91 ? -7.507 -6.466 47.548 1.00 54.66 91 SER A O 1
ATOM 645 N N . VAL A 1 92 ? -8.147 -8.105 46.165 1.00 66.62 92 VAL A N 1
ATOM 646 C CA . VAL A 1 92 ? -9.533 -8.096 46.617 1.00 66.62 92 VAL A CA 1
ATOM 647 C C . VAL A 1 92 ? -9.578 -8.700 48.021 1.00 66.62 92 VAL A C 1
ATOM 649 O O . VAL A 1 92 ? -9.338 -9.899 48.183 1.00 66.62 92 VAL A O 1
ATOM 652 N N . ARG A 1 93 ? -9.827 -7.881 49.049 1.00 75.94 93 ARG A N 1
ATOM 653 C CA . ARG A 1 93 ? -9.892 -8.377 50.428 1.00 75.94 93 ARG A CA 1
ATOM 654 C C . ARG A 1 93 ? -11.174 -9.173 50.635 1.00 75.94 93 ARG A C 1
ATOM 656 O O . ARG A 1 93 ? -12.240 -8.824 50.124 1.00 75.94 93 ARG A O 1
ATOM 663 N N . THR A 1 94 ? -11.049 -10.273 51.364 1.00 83.50 94 THR A N 1
ATOM 664 C CA . THR A 1 94 ? -12.173 -11.122 51.755 1.00 83.50 94 THR A CA 1
ATOM 665 C C . THR A 1 94 ? -12.453 -10.901 53.232 1.00 83.50 94 THR A C 1
ATOM 667 O O . THR A 1 94 ? -11.578 -11.166 54.058 1.00 83.50 94 THR A O 1
ATOM 670 N N . TYR A 1 95 ? -13.651 -10.427 53.562 1.00 84.38 95 TYR A N 1
ATOM 671 C CA . TYR A 1 95 ? -14.090 -10.268 54.947 1.00 84.38 95 TYR A CA 1
ATOM 672 C C . TYR A 1 95 ? -15.093 -11.360 55.274 1.00 84.38 95 TYR A C 1
ATOM 674 O O . TYR A 1 95 ? -16.026 -11.602 54.510 1.00 84.38 95 TYR A O 1
ATOM 682 N N . GLU A 1 96 ? -14.882 -12.026 56.401 1.00 87.88 96 GLU A N 1
ATOM 683 C CA . GLU A 1 96 ? -15.723 -13.123 56.857 1.00 87.88 96 GLU A CA 1
ATOM 684 C C . GLU A 1 96 ? -16.480 -12.718 58.122 1.00 87.88 96 GLU A C 1
ATOM 686 O O . GLU A 1 96 ? -15.967 -11.942 58.930 1.00 87.88 96 GLU A O 1
ATOM 691 N N . ASN A 1 97 ? -17.674 -13.284 58.314 1.00 86.19 97 ASN A N 1
ATOM 692 C CA . ASN A 1 97 ? -18.501 -13.082 59.507 1.00 86.19 97 ASN A CA 1
ATOM 693 C C . ASN A 1 97 ? -18.879 -11.606 59.769 1.00 86.19 97 ASN A C 1
ATOM 695 O O . ASN A 1 97 ? -18.956 -11.172 60.919 1.00 86.19 97 ASN A O 1
ATOM 699 N N . VAL A 1 98 ? -19.119 -10.834 58.703 1.00 87.50 98 VAL A N 1
ATOM 700 C CA . VAL A 1 98 ? -19.528 -9.424 58.802 1.00 87.50 98 VAL A CA 1
ATOM 701 C C . VAL A 1 98 ? -20.965 -9.330 59.304 1.00 87.50 98 VAL A C 1
ATOM 703 O O . VAL A 1 98 ? -21.859 -10.041 58.827 1.00 87.50 98 VAL A O 1
ATOM 706 N N . VAL A 1 99 ? -21.205 -8.439 60.264 1.00 87.88 99 VAL A N 1
ATOM 707 C CA . VAL A 1 99 ? -22.544 -8.226 60.816 1.00 87.88 99 VAL A CA 1
ATOM 708 C C . VAL A 1 99 ? -23.304 -7.234 59.922 1.00 87.88 99 VAL A C 1
ATOM 710 O O . VAL A 1 99 ? -22.797 -6.146 59.661 1.00 87.88 99 VAL A O 1
ATOM 713 N N . PRO A 1 100 ? -24.545 -7.524 59.481 1.00 86.50 100 PRO A N 1
ATOM 714 C CA . PRO A 1 100 ? -25.276 -6.635 58.565 1.00 86.50 100 PRO A CA 1
ATOM 715 C C . PRO A 1 100 ? -25.573 -5.219 59.094 1.00 86.50 100 PRO A C 1
ATOM 717 O O . PRO A 1 100 ? -25.874 -4.315 58.320 1.00 86.50 100 PRO A O 1
ATOM 720 N N . SER A 1 101 ? -25.532 -5.019 60.414 1.00 85.00 101 SER A N 1
ATOM 721 C CA . SER A 1 101 ? -25.711 -3.707 61.050 1.00 85.00 101 SER A CA 1
ATOM 722 C C . SER A 1 101 ? -24.408 -2.917 61.198 1.00 85.00 101 SER A C 1
ATOM 724 O O . SER A 1 101 ? -24.430 -1.814 61.735 1.00 85.00 101 SER A O 1
ATOM 726 N N . GLU A 1 102 ? -23.275 -3.488 60.796 1.00 84.88 102 GLU A N 1
ATOM 727 C CA . GLU A 1 102 ? -21.973 -2.833 60.852 1.00 84.88 102 GLU A CA 1
ATOM 728 C C . GLU A 1 102 ? -21.805 -1.834 59.697 1.00 84.88 102 GLU A C 1
ATOM 730 O O . GLU A 1 102 ? -22.482 -1.929 58.674 1.00 84.88 102 GLU A O 1
ATOM 735 N N . ASN A 1 103 ? -20.922 -0.850 59.867 1.00 86.44 103 ASN A N 1
ATOM 736 C CA . ASN A 1 103 ? -20.707 0.207 58.882 1.00 86.44 103 ASN A CA 1
ATOM 737 C C . ASN A 1 103 ? -20.086 -0.367 57.598 1.00 86.44 103 ASN A C 1
ATOM 739 O O . ASN A 1 103 ? -18.981 -0.904 57.639 1.00 86.44 103 ASN A O 1
ATOM 743 N N . SER A 1 104 ? -20.753 -0.202 56.453 1.00 85.50 104 SER A N 1
ATOM 744 C CA . SER A 1 104 ? -20.280 -0.710 55.156 1.00 85.50 104 SER A CA 1
ATOM 745 C C . SER A 1 104 ? -18.955 -0.091 54.700 1.00 85.50 104 SER A C 1
ATOM 747 O O . SER A 1 104 ? -18.208 -0.726 53.956 1.00 85.50 104 SER A O 1
ATOM 749 N N . ALA A 1 105 ? -18.593 1.093 55.207 1.00 85.94 105 ALA A N 1
ATOM 750 C CA . ALA A 1 105 ? -17.337 1.761 54.873 1.00 85.94 105 ALA A CA 1
ATOM 751 C C . ALA A 1 105 ? -16.087 0.964 55.291 1.00 85.94 105 ALA A C 1
ATOM 753 O O . ALA A 1 105 ? -15.025 1.153 54.702 1.00 85.94 105 ALA A O 1
ATOM 754 N N . ILE A 1 106 ? -16.189 0.071 56.283 1.00 84.75 106 ILE A N 1
ATOM 755 C CA . ILE A 1 106 ? -15.038 -0.728 56.744 1.00 84.75 106 ILE A CA 1
ATOM 756 C C . ILE A 1 106 ? -14.690 -1.874 55.786 1.00 84.75 106 ILE A C 1
ATOM 758 O O . ILE A 1 106 ? -13.591 -2.414 55.861 1.00 84.75 106 ILE A O 1
ATOM 762 N N . VAL A 1 107 ? -15.626 -2.245 54.908 1.00 86.50 107 VAL A N 1
ATOM 763 C CA . VAL A 1 107 ? -15.473 -3.309 53.907 1.00 86.50 107 VAL A CA 1
ATOM 764 C C . VAL A 1 107 ? -15.580 -2.764 52.479 1.00 86.50 107 VAL A C 1
ATOM 766 O O . VAL A 1 107 ? -15.858 -3.516 51.553 1.00 86.50 107 VAL A O 1
ATOM 769 N N . ALA A 1 108 ? -15.339 -1.464 52.277 1.00 84.19 108 ALA A N 1
ATOM 770 C CA . ALA A 1 108 ? -15.413 -0.825 50.958 1.00 84.19 108 ALA A CA 1
ATOM 771 C C . ALA A 1 108 ? -14.330 -1.317 49.973 1.00 84.19 108 ALA A C 1
ATOM 773 O O . ALA A 1 108 ? -14.481 -1.181 48.764 1.00 84.19 108 ALA A O 1
ATOM 774 N N . ASP A 1 109 ? -13.235 -1.895 50.477 1.00 84.00 109 ASP A N 1
ATOM 775 C CA . ASP A 1 109 ? -12.175 -2.528 49.679 1.00 84.00 109 ASP A CA 1
ATOM 776 C C . ASP A 1 109 ? -12.363 -4.050 49.530 1.00 84.00 109 ASP A C 1
ATOM 778 O O . ASP A 1 109 ? -11.488 -4.760 49.014 1.00 84.00 109 ASP A O 1
ATOM 782 N N . ALA A 1 110 ? -13.497 -4.569 50.004 1.00 80.00 110 ALA A N 1
ATOM 783 C CA . ALA A 1 110 ? -13.840 -5.965 49.856 1.00 80.00 110 ALA A CA 1
ATOM 784 C C . ALA A 1 110 ? -14.276 -6.249 48.423 1.00 80.00 110 ALA A C 1
ATOM 786 O O . ALA A 1 110 ? -15.047 -5.507 47.828 1.00 80.00 110 ALA A O 1
ATOM 787 N N . GLY A 1 111 ? -13.898 -7.407 47.903 1.00 78.12 111 GLY A N 1
ATOM 788 C CA . GLY A 1 111 ? -14.633 -7.989 46.767 1.00 78.12 111 GLY A CA 1
ATOM 789 C C . GLY A 1 111 ? -15.072 -9.416 47.024 1.00 78.12 111 GLY A C 1
ATOM 790 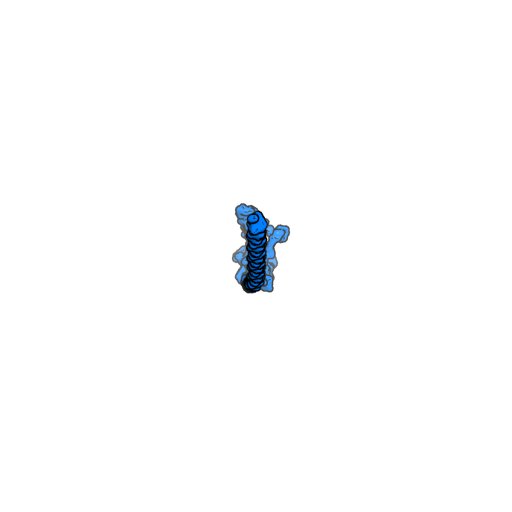O O . GLY A 1 111 ? -15.489 -10.116 46.107 1.00 78.12 111 GLY A O 1
ATOM 791 N N . ARG A 1 112 ? -15.050 -9.835 48.292 1.00 81.75 112 ARG A N 1
ATOM 792 C CA . ARG A 1 112 ? -15.988 -10.833 48.797 1.00 81.75 112 ARG A CA 1
ATOM 793 C C . ARG A 1 112 ? -16.291 -10.553 50.263 1.00 81.75 112 ARG A C 1
ATOM 795 O O . ARG A 1 112 ? -15.376 -10.429 51.073 1.00 81.75 112 ARG A O 1
ATOM 802 N N . VAL A 1 113 ? -17.576 -10.510 50.594 1.00 85.12 113 VAL A N 1
ATOM 803 C CA . VAL A 1 113 ? -18.060 -10.401 51.972 1.00 85.12 113 VAL A CA 1
ATOM 804 C C . VAL A 1 113 ? -18.868 -11.649 52.292 1.00 85.12 113 VAL A C 1
ATOM 806 O O . VAL A 1 113 ? -19.800 -11.994 51.563 1.00 85.12 113 VAL A O 1
ATOM 809 N N . SER A 1 114 ? -18.500 -12.342 53.364 1.00 87.00 114 SER A N 1
ATOM 810 C CA . SER A 1 114 ? -19.327 -13.375 53.974 1.00 87.00 114 SER A CA 1
ATOM 811 C C . SER A 1 114 ? -19.968 -12.799 55.235 1.00 87.00 114 SER A C 1
ATOM 813 O O . SER A 1 114 ? -19.307 -12.191 56.080 1.00 87.00 114 SER A O 1
ATOM 815 N N . PHE A 1 115 ? -21.286 -12.936 55.330 1.00 88.44 115 PHE A N 1
ATOM 816 C CA . PHE A 1 115 ? -22.038 -12.431 56.469 1.00 88.44 115 PHE A CA 1
ATOM 817 C C . PHE A 1 115 ? -22.089 -13.461 57.595 1.00 88.44 115 PHE A C 1
ATOM 819 O O . PHE A 1 115 ? -21.988 -14.668 57.363 1.00 88.44 115 PHE A O 1
ATOM 826 N N . ALA A 1 116 ? -22.277 -12.972 58.818 1.00 87.12 116 ALA A N 1
ATOM 827 C CA . ALA A 1 116 ? -22.488 -13.809 59.990 1.00 87.12 116 ALA A CA 1
ATOM 828 C C . ALA A 1 116 ? -23.737 -14.707 59.858 1.00 87.12 116 ALA A C 1
ATOM 830 O O . ALA A 1 116 ? -24.646 -14.436 59.073 1.00 87.12 116 ALA A O 1
ATOM 831 N N . THR A 1 117 ? -23.806 -15.791 60.636 1.00 83.62 117 THR A N 1
ATOM 832 C CA . THR A 1 117 ? -24.844 -16.840 60.480 1.00 83.62 117 THR A CA 1
ATOM 833 C C . THR A 1 117 ? -26.265 -16.324 60.754 1.00 83.62 117 THR A C 1
ATOM 835 O O . THR A 1 117 ? -27.252 -16.842 60.233 1.00 83.62 117 THR A O 1
ATOM 838 N N . GLU A 1 118 ? -26.387 -15.283 61.569 1.00 82.25 118 GLU A N 1
ATOM 839 C CA . GLU A 1 118 ? -27.635 -14.595 61.889 1.00 82.25 118 GLU A CA 1
ATOM 840 C C . GLU A 1 118 ? -28.105 -13.610 60.809 1.00 82.25 118 GLU A C 1
ATOM 842 O O . GLU A 1 118 ? -29.204 -13.051 60.935 1.00 82.25 118 GLU A O 1
ATOM 847 N N . ALA A 1 119 ? -27.295 -13.386 59.772 1.00 86.31 119 ALA A N 1
ATOM 848 C CA . ALA A 1 119 ? -27.673 -12.583 58.627 1.00 86.31 119 ALA A CA 1
ATOM 849 C C . ALA A 1 119 ? -28.706 -13.320 57.774 1.00 86.31 119 ALA A C 1
ATOM 851 O O . ALA A 1 119 ? -28.623 -14.522 57.518 1.00 86.31 119 ALA A O 1
ATOM 852 N N . PHE A 1 120 ? -29.711 -12.586 57.325 1.00 85.75 120 PHE A N 1
ATOM 853 C CA . PHE A 1 120 ? -30.715 -13.088 56.408 1.00 85.75 120 PHE A CA 1
ATOM 854 C C . PHE A 1 120 ? -31.142 -11.973 55.465 1.00 85.75 120 PHE A C 1
ATOM 856 O O . PHE A 1 120 ? -31.059 -10.786 55.785 1.00 85.75 120 PHE A O 1
ATOM 863 N N . LEU A 1 121 ? -31.627 -12.369 54.297 1.00 87.31 121 LEU A N 1
ATOM 864 C CA . LEU A 1 121 ? -32.209 -11.430 53.364 1.00 87.31 121 LEU A CA 1
ATOM 865 C C . LEU A 1 121 ? -33.650 -11.121 53.778 1.00 87.31 121 LEU A C 1
ATOM 867 O O . LEU A 1 121 ? -34.483 -12.030 53.865 1.00 87.31 121 LEU A O 1
ATOM 871 N N . ASP A 1 122 ? -33.959 -9.854 54.042 1.00 87.44 122 ASP A N 1
ATOM 872 C CA . ASP A 1 122 ? -35.308 -9.457 54.440 1.00 87.44 122 ASP A CA 1
ATOM 873 C C . ASP A 1 122 ? -36.193 -9.241 53.207 1.00 87.44 122 ASP A C 1
ATOM 875 O O . ASP A 1 122 ? -36.386 -8.129 52.712 1.00 87.44 122 ASP A O 1
ATOM 879 N N . GLN A 1 123 ? -36.762 -10.346 52.720 1.00 86.81 123 GLN A N 1
ATOM 880 C CA . GLN A 1 123 ? -37.631 -10.366 51.541 1.00 86.81 123 GLN A CA 1
ATOM 881 C C . GLN A 1 123 ? -38.862 -9.462 51.687 1.00 86.81 123 GLN A C 1
ATOM 883 O O . GLN A 1 123 ? -39.357 -8.944 50.689 1.00 86.81 123 GLN A O 1
ATOM 888 N N . ARG A 1 124 ? -39.347 -9.206 52.910 1.00 85.56 124 ARG A N 1
ATOM 889 C CA . ARG A 1 124 ? -40.528 -8.348 53.130 1.00 85.56 124 ARG A CA 1
ATOM 890 C C . ARG A 1 124 ? -40.248 -6.884 52.808 1.00 85.56 124 ARG A C 1
ATOM 892 O O . ARG A 1 124 ? -41.181 -6.139 52.525 1.00 85.56 124 ARG A O 1
ATOM 899 N N . ARG A 1 125 ? -38.976 -6.487 52.862 1.00 86.56 125 ARG A N 1
ATOM 900 C CA . ARG A 1 125 ? -38.484 -5.156 52.496 1.00 86.56 125 ARG A CA 1
ATOM 901 C C . ARG A 1 125 ? -37.761 -5.151 51.142 1.00 86.56 125 ARG A C 1
ATOM 903 O O . ARG A 1 125 ? -37.050 -4.197 50.849 1.00 86.56 125 ARG A O 1
ATOM 910 N N . SER A 1 126 ? -37.941 -6.192 50.323 1.00 88.62 126 SER A N 1
ATOM 911 C CA . SER A 1 126 ? -37.444 -6.216 48.942 1.00 88.62 126 SER A CA 1
ATOM 912 C C . SER A 1 126 ? -38.353 -5.427 47.996 1.00 88.62 126 SER A C 1
ATOM 914 O O . SER A 1 126 ? -39.579 -5.415 48.167 1.00 88.62 126 SER A O 1
ATOM 916 N N . VAL A 1 127 ? -37.743 -4.779 47.002 1.00 91.25 127 VAL A N 1
ATOM 917 C CA . VAL A 1 127 ? -38.414 -3.966 45.979 1.00 91.25 127 VAL A CA 1
ATOM 918 C C . VAL A 1 127 ? -37.851 -4.324 44.606 1.00 91.25 127 VAL A C 1
ATOM 920 O O . VAL A 1 127 ? -36.636 -4.473 44.448 1.00 91.25 127 VAL A O 1
ATOM 923 N N . GLY A 1 128 ? -38.747 -4.450 43.627 1.00 91.62 128 GLY A N 1
ATOM 924 C CA . GLY A 1 128 ? -38.419 -4.633 42.218 1.00 91.62 128 GLY A CA 1
ATOM 925 C C . GLY A 1 128 ? -38.864 -3.435 41.381 1.00 91.62 128 GLY A C 1
ATOM 926 O O . GLY A 1 128 ? -39.982 -2.944 41.541 1.00 91.62 128 GLY A O 1
ATOM 927 N N . PHE A 1 129 ? -38.008 -2.978 40.471 1.00 91.75 129 PHE A N 1
ATOM 928 C CA . PHE A 1 129 ? -38.316 -1.959 39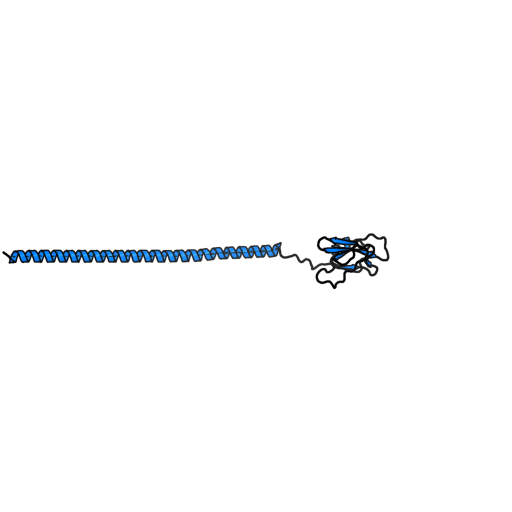.471 1.00 91.75 129 PHE A CA 1
ATOM 929 C C . PHE A 1 129 ? -38.308 -2.587 38.076 1.00 91.75 129 PHE A C 1
ATOM 931 O O . PHE A 1 129 ? -37.266 -3.047 37.616 1.00 91.75 129 PHE A O 1
ATOM 938 N N . ALA A 1 130 ? -39.463 -2.608 37.410 1.00 91.50 130 ALA A N 1
ATOM 939 C CA . ALA A 1 130 ? -39.575 -3.075 36.032 1.00 91.50 130 ALA A CA 1
ATOM 940 C C . ALA A 1 130 ? -39.194 -1.944 35.068 1.00 91.50 130 ALA A C 1
ATOM 942 O O . ALA A 1 130 ? -39.867 -0.910 35.030 1.00 91.50 130 ALA A O 1
ATOM 943 N N . ALA A 1 131 ? -38.114 -2.138 34.317 1.00 88.38 131 ALA A N 1
ATOM 944 C CA . ALA A 1 131 ? -37.651 -1.198 33.308 1.00 88.38 131 ALA A CA 1
ATOM 945 C C . ALA A 1 131 ? -38.296 -1.472 31.936 1.00 88.38 131 ALA A C 1
ATOM 947 O O . ALA A 1 131 ? -38.895 -2.521 31.692 1.00 88.38 131 ALA A O 1
ATOM 948 N N . GLU A 1 132 ? -38.206 -0.492 31.032 1.00 91.31 132 GLU A N 1
ATOM 949 C CA . GLU A 1 132 ? -38.818 -0.559 29.693 1.00 91.31 132 GLU A CA 1
ATOM 950 C C . GLU A 1 132 ? -38.180 -1.619 28.781 1.00 91.31 132 GLU A C 1
ATOM 952 O O . GLU A 1 132 ? -38.790 -2.043 27.801 1.00 91.31 132 GLU A O 1
ATOM 957 N N . ASP A 1 133 ? -36.972 -2.072 29.113 1.00 88.81 133 ASP A N 1
ATOM 958 C CA . ASP A 1 133 ? -36.252 -3.159 28.444 1.00 88.81 133 ASP A CA 1
ATOM 959 C C . ASP A 1 133 ? -36.817 -4.555 28.771 1.00 88.81 133 ASP A C 1
ATOM 961 O O . ASP A 1 133 ? -36.397 -5.547 28.173 1.00 88.81 133 ASP A O 1
ATOM 965 N N . GLY A 1 134 ? -37.800 -4.634 29.674 1.00 87.00 134 GLY A N 1
ATOM 966 C CA . GLY A 1 134 ? -38.440 -5.877 30.095 1.00 87.00 134 GLY A CA 1
ATOM 967 C C . GLY A 1 134 ? -37.732 -6.581 31.253 1.00 87.00 134 GLY A C 1
ATOM 968 O O . GLY A 1 134 ? -38.189 -7.654 31.651 1.00 87.00 134 GLY A O 1
ATOM 969 N N . HIS A 1 135 ? -36.670 -5.991 31.812 1.00 87.69 135 HIS A N 1
ATOM 970 C CA . HIS A 1 135 ? -35.949 -6.530 32.963 1.00 87.69 135 HIS A CA 1
ATOM 971 C C . HIS A 1 135 ? -36.455 -5.938 34.285 1.00 87.69 135 HIS A C 1
ATOM 973 O O . HIS A 1 135 ? -36.858 -4.773 34.369 1.00 87.69 135 HIS A O 1
ATOM 979 N N . THR A 1 136 ? -36.416 -6.740 35.351 1.00 86.31 136 THR A N 1
ATOM 980 C CA . THR A 1 136 ? -36.754 -6.300 36.712 1.00 86.31 136 THR A CA 1
ATOM 981 C C . THR A 1 136 ? -35.490 -6.130 37.542 1.00 86.31 136 THR A C 1
ATOM 983 O O . THR A 1 136 ? -34.812 -7.099 37.876 1.00 86.31 136 THR A O 1
ATOM 986 N N . TYR A 1 137 ? -35.185 -4.895 37.928 1.00 89.75 137 TYR A N 1
ATOM 987 C CA . TYR A 1 137 ? -34.085 -4.578 38.830 1.00 89.75 137 TYR A CA 1
ATOM 988 C C . TYR A 1 137 ? -34.516 -4.762 40.277 1.00 89.75 137 TYR A C 1
ATOM 990 O O . TYR A 1 137 ? -35.471 -4.146 40.745 1.00 89.75 137 TYR A O 1
ATOM 998 N N . CYS A 1 138 ? -33.789 -5.607 40.988 1.00 89.38 138 CYS A N 1
ATOM 999 C CA . CYS A 1 138 ? -34.163 -6.108 42.295 1.00 89.38 138 CYS A CA 1
ATOM 1000 C C . CYS A 1 138 ? -33.204 -5.616 43.358 1.00 89.38 138 CYS A C 1
ATOM 1002 O O . CYS A 1 138 ? -31.988 -5.707 43.190 1.00 89.38 138 CYS A O 1
ATOM 1004 N N . VAL A 1 139 ? -33.758 -5.165 44.478 1.00 90.88 139 VAL A N 1
ATOM 1005 C CA . VAL A 1 139 ? -32.990 -4.721 45.638 1.00 90.88 139 VAL A CA 1
ATOM 1006 C C . VAL A 1 139 ? -33.623 -5.302 46.900 1.00 90.88 139 VAL A C 1
ATOM 1008 O O . VAL A 1 139 ? -34.830 -5.180 47.120 1.00 90.88 139 VAL A O 1
ATOM 1011 N N . ALA A 1 140 ? -32.818 -5.952 47.738 1.00 90.12 140 ALA A N 1
ATOM 1012 C CA . ALA A 1 140 ? -33.265 -6.539 48.994 1.00 90.12 140 ALA A CA 1
ATOM 1013 C C . ALA A 1 140 ? -32.255 -6.277 50.124 1.00 90.12 140 ALA A C 1
ATOM 1015 O O . ALA A 1 140 ? -31.062 -6.524 49.951 1.00 90.12 140 ALA A O 1
ATOM 1016 N N . PRO A 1 141 ? -32.698 -5.791 51.293 1.00 90.06 141 PRO A N 1
ATOM 1017 C CA . PRO A 1 141 ? -31.795 -5.476 52.392 1.00 90.06 141 PRO A CA 1
ATOM 1018 C C . PRO A 1 141 ? -31.292 -6.743 53.097 1.00 90.06 141 PRO A C 1
ATOM 1020 O O . PRO A 1 141 ? -32.057 -7.685 53.345 1.00 90.06 141 PRO A O 1
ATOM 1023 N N . VAL A 1 142 ? -30.009 -6.751 53.462 1.00 88.56 142 VAL A N 1
ATOM 1024 C CA . VAL A 1 142 ? -29.411 -7.786 54.317 1.00 88.56 142 VAL A CA 1
ATOM 1025 C C . VAL A 1 142 ? -29.565 -7.339 55.769 1.00 88.56 142 VAL A C 1
ATOM 1027 O O . VAL A 1 142 ? -29.081 -6.278 56.155 1.00 88.56 142 VAL A O 1
ATOM 1030 N N . ALA A 1 143 ? -30.263 -8.129 56.583 1.00 86.69 143 ALA A N 1
ATOM 1031 C CA . ALA A 1 143 ? -30.589 -7.794 57.967 1.00 86.69 143 ALA A CA 1
ATOM 1032 C C . ALA A 1 143 ? -30.113 -8.882 58.939 1.00 86.69 143 ALA A C 1
ATOM 1034 O O . ALA A 1 143 ? -29.911 -10.034 58.560 1.00 86.69 143 ALA A O 1
ATOM 1035 N N . SER A 1 144 ? -29.963 -8.533 60.219 1.00 84.12 144 SER A N 1
ATOM 1036 C CA . SER A 1 144 ? -29.673 -9.498 61.288 1.00 84.12 144 SER A CA 1
ATOM 1037 C C . SER A 1 144 ? -30.947 -9.886 62.035 1.00 84.12 144 SER A C 1
ATOM 1039 O O . SER A 1 144 ? -31.783 -9.033 62.356 1.00 84.12 144 SER A O 1
ATOM 1041 N N . ARG A 1 145 ? -31.110 -11.176 62.361 1.00 78.50 145 ARG A N 1
ATOM 1042 C CA . ARG A 1 145 ? -32.260 -11.660 63.158 1.00 78.50 145 ARG A CA 1
ATOM 1043 C C . ARG A 1 145 ? -32.288 -11.074 64.569 1.00 78.50 145 ARG A C 1
ATOM 1045 O O . ARG A 1 145 ? -33.365 -10.978 65.163 1.00 78.50 145 ARG A O 1
ATOM 1052 N N . VAL A 1 146 ? -31.120 -10.691 65.081 1.00 76.00 146 VAL A N 1
ATOM 1053 C CA . VAL A 1 146 ? -30.930 -10.170 66.439 1.00 76.00 146 VAL A CA 1
ATOM 1054 C C . VAL A 1 146 ? -31.355 -8.703 66.532 1.00 76.00 146 VAL A C 1
ATOM 1056 O O . VAL A 1 146 ? -31.952 -8.308 67.529 1.00 76.00 146 VAL A O 1
ATOM 1059 N N . SER A 1 147 ? -31.136 -7.914 65.475 1.00 70.81 147 SER A N 1
ATOM 1060 C CA . SER A 1 147 ? -31.464 -6.485 65.447 1.00 70.81 147 SER A CA 1
ATOM 1061 C C . SER A 1 147 ? -32.292 -6.119 64.215 1.00 70.81 147 SER A C 1
ATOM 1063 O O . SER A 1 147 ? -31.800 -5.583 63.225 1.00 70.81 147 SER A O 1
ATOM 1065 N N . ARG A 1 148 ? -33.596 -6.416 64.276 1.00 64.50 148 ARG A N 1
ATOM 1066 C CA . ARG A 1 148 ? -34.548 -6.134 63.182 1.00 64.50 148 ARG A CA 1
ATOM 1067 C C . ARG A 1 148 ? -34.817 -4.640 62.955 1.00 64.50 148 ARG A C 1
ATOM 1069 O O . ARG A 1 148 ? -35.352 -4.286 61.908 1.00 64.50 148 ARG A O 1
ATOM 1076 N N . THR A 1 149 ? -34.452 -3.793 63.916 1.00 65.00 149 THR A N 1
ATOM 1077 C CA . THR A 1 149 ? -34.604 -2.329 63.883 1.00 65.00 149 THR A CA 1
ATOM 1078 C C . THR A 1 149 ? -33.289 -1.590 63.620 1.00 65.00 149 THR A C 1
ATOM 1080 O O . THR A 1 149 ? -33.279 -0.365 63.682 1.00 65.00 149 THR A O 1
ATOM 1083 N N . ALA A 1 150 ? -32.183 -2.302 63.373 1.00 69.56 150 ALA A N 1
ATOM 1084 C CA . ALA A 1 150 ? -30.918 -1.673 63.006 1.00 69.56 150 ALA A CA 1
ATOM 1085 C C . ALA A 1 150 ? -30.984 -1.025 61.615 1.00 69.56 150 ALA A C 1
ATOM 1087 O O . ALA A 1 150 ? -31.775 -1.425 60.756 1.00 69.56 150 ALA A O 1
ATOM 1088 N N . GLU A 1 151 ? -30.118 -0.033 61.418 1.00 79.75 151 GLU A N 1
ATOM 1089 C CA . GLU A 1 151 ? -29.851 0.589 60.126 1.00 79.75 151 GLU A CA 1
ATOM 1090 C C . GLU A 1 151 ? -29.364 -0.455 59.110 1.00 79.75 151 GLU A C 1
ATOM 1092 O O . GLU A 1 151 ? -28.619 -1.379 59.448 1.00 79.75 151 GLU A O 1
ATOM 1097 N N . VAL A 1 152 ? -29.836 -0.331 57.868 1.00 84.88 152 VAL A N 1
ATOM 1098 C CA . VAL A 1 152 ? -29.484 -1.242 56.776 1.00 84.88 152 VAL A CA 1
ATOM 1099 C C . VAL A 1 152 ? -28.249 -0.698 56.069 1.00 84.88 152 VAL A C 1
ATOM 1101 O O . VAL A 1 152 ? -28.349 0.270 55.319 1.00 84.88 152 VAL A O 1
ATOM 1104 N N . ASN A 1 153 ? -27.109 -1.356 56.268 1.00 87.75 153 ASN A N 1
ATOM 1105 C CA . ASN A 1 153 ? -25.843 -0.975 55.634 1.00 87.75 153 ASN A CA 1
ATOM 1106 C C . ASN A 1 153 ? -25.520 -1.792 54.374 1.00 87.75 153 ASN A C 1
ATOM 1108 O O . ASN A 1 153 ? -24.688 -1.379 53.571 1.00 87.75 153 ASN A O 1
ATOM 1112 N N . PHE A 1 154 ? -26.185 -2.935 54.180 1.00 88.81 154 PHE A N 1
ATOM 1113 C CA . PHE A 1 154 ? -25.904 -3.867 53.090 1.00 88.81 154 PHE A CA 1
ATOM 1114 C C . PHE A 1 154 ? -27.169 -4.248 52.324 1.00 88.81 154 PHE A C 1
ATOM 1116 O O . PHE A 1 154 ? -28.229 -4.493 52.908 1.00 88.81 154 PHE A O 1
ATOM 1123 N N . TRP A 1 155 ? -27.030 -4.356 51.004 1.00 89.44 155 TRP A N 1
ATOM 1124 C CA . TRP A 1 155 ? -28.116 -4.658 50.079 1.00 89.44 155 TRP A CA 1
ATOM 1125 C C . TRP A 1 155 ? -27.672 -5.724 49.081 1.00 89.44 155 TRP A C 1
ATOM 1127 O O . TRP A 1 155 ? -26.584 -5.646 48.517 1.00 89.44 155 TRP A O 1
ATOM 1137 N N . ALA A 1 156 ? -28.524 -6.715 48.848 1.00 88.50 156 ALA A N 1
ATOM 1138 C CA . ALA A 1 156 ? -28.397 -7.616 47.718 1.00 88.50 156 ALA A CA 1
ATOM 1139 C C . ALA A 1 156 ? -29.116 -6.998 46.521 1.00 88.50 156 ALA A C 1
ATOM 1141 O O . ALA A 1 156 ? -30.280 -6.600 46.624 1.00 88.50 156 ALA A O 1
ATOM 1142 N N . VAL A 1 157 ? -28.425 -6.942 45.389 1.00 89.88 157 VAL A N 1
ATOM 1143 C CA . VAL A 1 157 ? -28.970 -6.438 44.131 1.00 89.88 157 VAL A CA 1
ATOM 1144 C C . VAL A 1 157 ? -28.893 -7.518 43.061 1.00 89.88 157 VAL A C 1
ATOM 1146 O O . VAL A 1 157 ? -27.976 -8.340 43.069 1.00 89.88 157 VAL A O 1
ATOM 1149 N N . GLY A 1 158 ? -29.865 -7.541 42.158 1.00 87.00 158 GLY A N 1
ATOM 1150 C CA . GLY A 1 158 ? -29.927 -8.524 41.079 1.00 87.00 158 GLY A CA 1
ATOM 1151 C C . GLY A 1 158 ? -30.861 -8.085 39.961 1.00 87.00 158 GLY A C 1
ATOM 1152 O O . GLY A 1 158 ? -31.594 -7.110 40.108 1.00 87.00 158 GLY A O 1
ATOM 1153 N N . VAL A 1 159 ? -30.836 -8.814 38.850 1.00 89.19 159 VAL A N 1
ATOM 1154 C CA . VAL A 1 159 ? -31.754 -8.620 37.721 1.00 89.19 159 VAL A CA 1
ATOM 1155 C C . VAL A 1 159 ? -32.601 -9.878 37.593 1.00 89.19 159 VAL A C 1
ATOM 1157 O O . VAL A 1 159 ? -32.072 -10.982 37.690 1.00 89.19 159 VAL A O 1
ATOM 1160 N N . ASP A 1 160 ? -33.911 -9.707 37.435 1.00 89.44 160 ASP A N 1
ATOM 1161 C CA . ASP A 1 160 ? -34.899 -10.780 37.269 1.00 89.44 160 ASP A CA 1
ATOM 1162 C C . ASP A 1 160 ? -34.930 -11.796 38.431 1.00 89.44 160 ASP A C 1
ATOM 1164 O O . ASP A 1 160 ? -35.309 -12.954 38.274 1.00 89.44 160 ASP A O 1
ATOM 1168 N N . CYS A 1 161 ? -34.562 -11.342 39.634 1.00 86.56 161 CYS A N 1
ATOM 1169 C CA . CYS A 1 161 ? -34.513 -12.160 40.851 1.00 86.56 161 CYS A CA 1
ATOM 1170 C C . CYS A 1 161 ? -35.681 -11.930 41.824 1.00 86.56 161 CYS A C 1
ATOM 1172 O O . CYS A 1 161 ? -35.683 -12.473 42.929 1.00 86.56 161 CYS A O 1
ATOM 1174 N N . CYS A 1 162 ? -36.637 -11.063 41.504 1.00 87.38 162 CYS A N 1
ATOM 1175 C CA . CYS A 1 162 ? -37.663 -10.615 42.442 1.00 87.38 162 CYS A CA 1
ATOM 1176 C C . CYS A 1 162 ? -38.993 -10.342 41.742 1.00 87.38 162 CYS A C 1
ATOM 1178 O O . CYS A 1 162 ? -39.050 -10.115 40.536 1.00 87.38 162 CYS A O 1
ATOM 1180 N N . SER A 1 163 ? -40.072 -10.337 42.525 1.00 86.12 163 SER A N 1
ATOM 1181 C CA . SER A 1 163 ? -41.323 -9.691 42.125 1.00 86.12 163 SER A CA 1
ATOM 1182 C C . SER A 1 163 ? -41.229 -8.178 42.367 1.00 86.12 163 SER A C 1
ATOM 1184 O O . SER A 1 163 ? -40.294 -7.695 43.004 1.00 86.12 163 SER A O 1
ATOM 1186 N N . LEU A 1 164 ? -42.243 -7.419 41.937 1.00 84.50 164 LEU A N 1
ATOM 1187 C CA . LEU A 1 164 ? -42.336 -5.981 42.236 1.00 84.50 164 LEU A CA 1
ATOM 1188 C C . LEU A 1 164 ? -42.211 -5.675 43.743 1.00 84.50 164 LEU A C 1
ATOM 1190 O O . LEU A 1 164 ? -41.681 -4.630 44.118 1.00 84.50 164 LEU A O 1
ATOM 1194 N N . GLN A 1 165 ? -42.663 -6.585 44.614 1.00 86.94 165 GLN A N 1
ATOM 1195 C CA . GLN A 1 165 ? -42.495 -6.467 46.061 1.00 86.94 165 GLN A CA 1
ATOM 1196 C C . GLN A 1 165 ? -42.610 -7.822 46.772 1.00 86.94 165 GLN A C 1
ATOM 1198 O O . GLN A 1 165 ? -43.456 -8.650 46.422 1.00 86.94 165 GLN A O 1
ATOM 1203 N N . GLY A 1 166 ? -41.827 -8.007 47.840 1.00 81.12 166 GLY A N 1
ATOM 1204 C CA . GLY A 1 166 ? -42.069 -9.049 48.845 1.00 81.12 166 GLY A CA 1
ATOM 1205 C C . GLY A 1 166 ? -41.481 -10.433 48.548 1.00 81.12 166 GLY A C 1
ATOM 1206 O O . GLY A 1 166 ? -41.704 -11.349 49.339 1.00 81.12 166 GLY A O 1
ATOM 1207 N N . HIS A 1 167 ? -40.731 -10.593 47.454 1.00 87.12 167 HIS A N 1
ATOM 1208 C CA . HIS A 1 167 ? -40.063 -11.841 47.081 1.00 87.12 167 HIS A CA 1
ATOM 1209 C C . HIS A 1 167 ? -38.701 -11.552 46.445 1.00 87.12 167 HIS A C 1
ATOM 1211 O O . HIS A 1 167 ? -38.628 -10.771 45.501 1.00 87.12 167 HIS A O 1
ATOM 1217 N N . PHE A 1 168 ? -37.640 -12.215 46.914 1.00 86.94 168 PHE A N 1
ATOM 1218 C CA . PHE A 1 168 ? -36.303 -12.129 46.323 1.00 86.94 168 PHE A CA 1
ATOM 1219 C C . PHE A 1 168 ? -35.612 -13.493 46.381 1.00 86.94 168 PHE A C 1
ATOM 1221 O O . PHE A 1 168 ? -35.384 -14.032 47.467 1.00 86.94 168 PHE A O 1
ATOM 1228 N N . GLU A 1 169 ? -35.241 -14.008 45.214 1.00 86.69 169 GLU A N 1
ATOM 1229 C CA . GLU A 1 169 ? -34.507 -15.251 45.022 1.00 86.69 169 GLU A CA 1
ATOM 1230 C C . GLU A 1 169 ? -33.641 -15.148 43.755 1.00 86.69 169 GLU A C 1
ATOM 1232 O O . GLU A 1 169 ? -34.112 -15.340 42.638 1.00 86.69 169 GLU A O 1
ATOM 1237 N N . CYS A 1 170 ? -32.349 -14.847 43.920 1.00 77.44 170 CYS A N 1
ATOM 1238 C CA . CYS A 1 170 ? -31.371 -15.026 42.846 1.00 77.44 170 CYS A CA 1
ATOM 1239 C C . CYS A 1 170 ? -30.795 -16.443 42.944 1.00 77.44 170 CYS A C 1
ATOM 1241 O O . CYS A 1 170 ? -29.911 -16.697 43.767 1.00 77.44 170 CYS A O 1
ATOM 1243 N N . SER A 1 171 ? -31.263 -17.372 42.106 1.00 60.22 171 SER A N 1
ATOM 1244 C CA . SER A 1 171 ? -30.538 -18.632 41.921 1.00 60.22 171 SER A CA 1
ATOM 1245 C C . SER A 1 171 ? -29.301 -18.373 41.058 1.00 60.22 171 SER A C 1
ATOM 1247 O O . SER A 1 171 ? -29.373 -17.777 39.985 1.00 60.22 171 SER A O 1
ATOM 1249 N N . I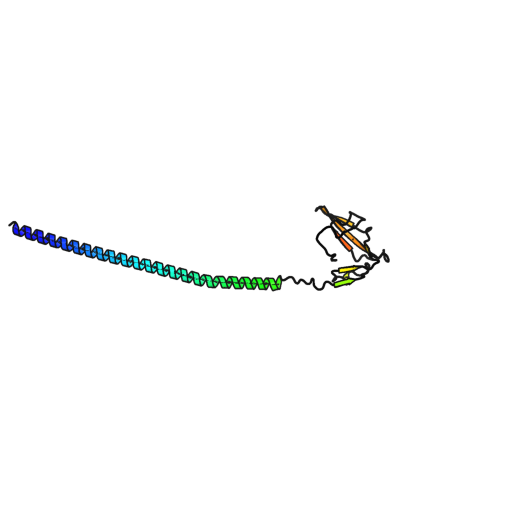LE A 1 172 ? -28.148 -18.863 41.503 1.00 52.22 172 ILE A N 1
ATOM 1250 C CA . ILE A 1 172 ? -26.862 -18.816 40.781 1.00 52.22 172 ILE A CA 1
ATOM 1251 C C . ILE A 1 172 ? -26.862 -19.606 39.452 1.00 52.22 172 ILE A C 1
ATOM 1253 O O . ILE A 1 172 ? -25.811 -19.810 38.849 1.00 52.22 172 ILE A O 1
ATOM 1257 N N . GLN A 1 173 ? -28.017 -20.103 39.001 1.00 35.47 173 GLN A N 1
ATOM 1258 C CA . GLN A 1 173 ? -28.152 -21.008 37.859 1.00 35.47 173 GLN A CA 1
ATOM 1259 C C . GLN A 1 173 ? -28.726 -20.350 36.593 1.00 35.47 173 GLN A C 1
ATOM 1261 O O . GLN A 1 173 ? -28.732 -20.991 35.542 1.00 35.47 173 GLN A O 1
ATOM 1266 N N . ALA A 1 174 ? -29.081 -19.062 36.622 1.00 36.94 174 ALA A N 1
ATOM 1267 C CA . ALA A 1 174 ? -29.369 -18.275 35.418 1.00 36.94 174 ALA A CA 1
ATOM 1268 C C . ALA A 1 174 ? -28.099 -17.550 34.914 1.00 36.94 174 ALA A C 1
ATOM 1270 O O . ALA A 1 174 ? -27.915 -16.353 35.072 1.00 36.94 174 ALA A O 1
ATOM 1271 N N . GLN A 1 175 ? -27.182 -18.356 34.378 1.00 38.16 175 GLN A N 1
ATOM 1272 C CA . GLN A 1 175 ? -26.117 -18.063 33.408 1.00 38.16 175 GLN A CA 1
ATOM 1273 C C . GLN A 1 175 ? -25.543 -16.627 33.271 1.00 38.16 175 GLN A C 1
ATOM 1275 O O . GLN A 1 175 ? -26.126 -15.753 32.643 1.00 38.16 175 GLN A O 1
ATOM 1280 N N . ARG A 1 176 ? -24.244 -16.538 33.611 1.00 37.81 176 ARG A N 1
ATOM 1281 C CA . ARG A 1 176 ? -23.218 -15.610 33.083 1.00 37.81 176 ARG A CA 1
ATOM 1282 C C . ARG A 1 176 ? -23.317 -14.134 33.488 1.00 37.81 176 ARG A C 1
ATOM 1284 O O . ARG A 1 176 ? -23.475 -13.275 32.635 1.00 37.81 176 ARG A O 1
ATOM 1291 N N . ALA A 1 177 ? -23.037 -13.851 34.756 1.00 36.62 177 ALA A N 1
ATOM 1292 C CA . ALA A 1 177 ? -22.181 -12.753 35.231 1.00 36.62 177 ALA A CA 1
ATOM 1293 C C . ALA A 1 177 ? -22.299 -12.663 36.758 1.00 36.62 177 ALA A C 1
ATOM 1295 O O . ALA A 1 177 ? -23.346 -12.963 37.315 1.00 36.62 177 ALA A O 1
ATOM 1296 N N . GLY A 1 178 ? -21.242 -12.208 37.428 1.00 34.22 178 GLY A N 1
ATOM 1297 C CA . GLY A 1 178 ? -21.369 -11.672 38.780 1.00 34.22 178 GLY A CA 1
ATOM 1298 C C . GLY A 1 178 ? -21.172 -12.690 39.896 1.00 34.22 178 GLY A C 1
ATOM 1299 O O . GLY A 1 178 ? -22.104 -13.081 40.590 1.00 34.22 178 GLY A O 1
ATOM 1300 N N . SER A 1 179 ? -19.905 -13.001 40.176 1.00 36.22 179 SER A N 1
ATOM 1301 C CA . SER A 1 179 ? -19.457 -12.948 41.569 1.00 36.22 179 SER A CA 1
ATOM 1302 C C . SER A 1 179 ? -20.108 -11.730 42.226 1.00 36.22 179 SER A C 1
ATOM 1304 O O . SER A 1 179 ? -19.965 -10.629 41.696 1.00 36.22 179 SER A O 1
ATOM 1306 N N . GLY A 1 180 ? -20.858 -11.933 43.309 1.00 38.66 180 GLY A N 1
ATOM 1307 C CA . GLY A 1 180 ? -21.459 -10.840 44.064 1.00 38.66 180 GLY A CA 1
ATOM 1308 C C . GLY A 1 180 ? -20.374 -9.850 44.464 1.00 38.66 180 GLY A C 1
ATOM 1309 O O . GLY A 1 180 ? -19.578 -10.131 45.357 1.00 38.66 180 GLY A O 1
ATOM 1310 N N . LEU A 1 181 ? -20.319 -8.733 43.750 1.00 37.41 181 LEU A N 1
ATOM 1311 C CA . LEU A 1 181 ? -19.494 -7.591 44.077 1.00 37.41 181 LEU A CA 1
ATOM 1312 C C . LEU A 1 181 ? -20.462 -6.528 44.565 1.00 37.41 181 LEU A C 1
ATOM 1314 O O . LEU A 1 181 ? -21.311 -6.039 43.820 1.00 37.41 181 LEU A O 1
ATOM 1318 N N . ALA A 1 182 ? -20.367 -6.281 45.867 1.00 34.16 182 ALA A N 1
ATOM 1319 C CA . ALA A 1 182 ? -20.835 -5.054 46.466 1.00 34.16 182 ALA A CA 1
ATOM 1320 C C . ALA A 1 182 ? -20.146 -3.888 45.742 1.00 34.16 182 ALA A C 1
ATOM 1322 O O . ALA A 1 182 ? -18.949 -3.962 45.460 1.00 34.16 182 ALA A O 1
ATOM 1323 N N . TRP A 1 183 ? -20.922 -2.864 45.407 1.00 37.41 183 TRP A N 1
ATOM 1324 C CA . TRP A 1 183 ? -20.380 -1.528 45.191 1.00 37.41 183 TRP A CA 1
ATOM 1325 C C . TRP A 1 183 ? -20.231 -0.861 46.555 1.00 37.41 183 TRP A C 1
ATOM 1327 O O . TRP A 1 183 ? -21.118 -1.113 47.408 1.00 37.41 183 TRP A O 1
#

Secondary structure (DSSP, 8-state):
-HHHHHHHHHHHHHHHHHHHHHHHHHHHHHHHHHHHHHHHHHHHHHHHHHHHHHHHHHHHHHHHHHHHHHHHHHHHHHIIIIIS-----S--EEEEEE-TTS-GGGGTTEEEEEEPTTEEE-GGG-EEEE-TTS-EEEEEEEEESS-TTS----EEEEES-B-SBS-B---TTS-S-------

Sequence (183 aa):
MTTCSIVVVVVVVVVVVVVVVVVVVVVVVVVVVVVVVVVVVVVVVVVVGVVVVVVVAVVVVEEEVVVVVVVVVVVVVVVVVHLAPRTEVSSVRTYENVVPSENSAIVADAGRVSFATEAFLDQRRSVGFAAEDGHTYCVAPVASRVSRTAEVNFWAVGVDCCSLQGHFECSIQAQRAGSGLAW